Protein AF-A0A4V0XRL9-F1 (afdb_monomer_lite)

Radius of gyration: 27.58 Å; chains: 1; bounding box: 42×30×97 Å

Sequence (83 aa):
MTRQATTLAANHRTQYVSEMSATEVIAEIETLPRAEKERVWEHLQREMLTEVPESFRRGMADALAGRGVDMETALNEVPPARP

pLDDT: mean 78.26, std 17.87, range [37.16, 97.38]

Structure (mmCIF, N/CA/C/O backbone):
data_AF-A0A4V0XRL9-F1
#
_entry.id   AF-A0A4V0XRL9-F1
#
loop_
_atom_site.group_PDB
_atom_site.id
_atom_site.type_symbol
_atom_site.label_atom_id
_atom_site.label_alt_id
_atom_site.label_comp_id
_atom_site.label_asym_id
_atom_site.label_entity_id
_atom_site.label_seq_id
_atom_site.pdbx_PDB_ins_code
_atom_site.Cartn_x
_atom_site.Cartn_y
_atom_site.Cartn_z
_atom_site.occupancy
_atom_site.B_iso_or_equiv
_atom_site.auth_seq_id
_atom_site.auth_comp_id
_atom_site.auth_asym_id
_a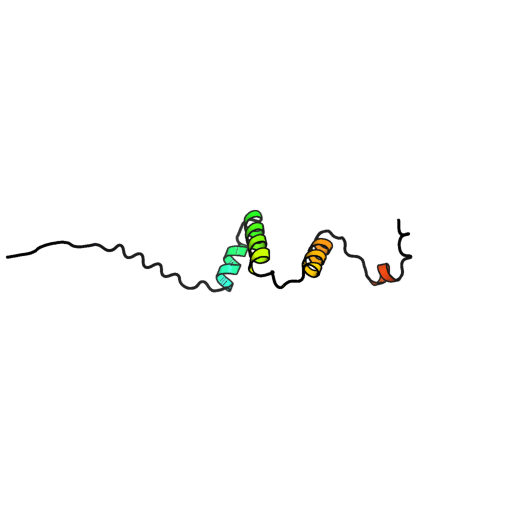tom_site.auth_atom_id
_atom_site.pdbx_PDB_model_num
ATOM 1 N N . MET A 1 1 ? -15.505 17.155 67.267 1.00 37.16 1 MET A N 1
ATOM 2 C CA . MET A 1 1 ? -15.007 18.069 66.218 1.00 37.16 1 MET A CA 1
ATOM 3 C C . MET A 1 1 ? -15.254 17.421 64.868 1.00 37.16 1 MET A C 1
ATOM 5 O O . MET A 1 1 ? -14.595 16.451 64.522 1.00 37.16 1 MET A O 1
ATOM 9 N N . THR A 1 2 ? -16.276 17.908 64.175 1.00 41.66 2 THR A N 1
ATOM 10 C CA . THR A 1 2 ? -16.745 17.452 62.864 1.00 41.66 2 THR A CA 1
ATOM 11 C C . THR A 1 2 ? -15.817 17.990 61.776 1.00 41.66 2 THR A C 1
ATOM 13 O O . THR A 1 2 ? -15.553 19.189 61.756 1.00 41.66 2 THR A O 1
ATOM 16 N N . ARG A 1 3 ? -15.340 17.143 60.859 1.00 43.66 3 ARG A N 1
ATOM 17 C CA . ARG A 1 3 ? -14.782 17.598 59.578 1.00 43.66 3 ARG A CA 1
ATOM 18 C C . ARG A 1 3 ? -15.688 17.103 58.459 1.00 43.66 3 ARG A C 1
ATOM 20 O O . ARG A 1 3 ? -15.672 15.929 58.117 1.00 43.66 3 ARG A O 1
ATOM 27 N N . GLN A 1 4 ? -16.508 18.017 57.950 1.00 43.28 4 GLN A N 1
ATOM 28 C CA . GLN A 1 4 ? -17.066 17.935 56.605 1.00 43.28 4 GLN A CA 1
ATOM 29 C C . GLN A 1 4 ? -16.015 18.439 55.613 1.00 43.28 4 GLN A C 1
ATOM 31 O O . GLN A 1 4 ? -15.341 19.420 55.925 1.00 43.28 4 GLN A O 1
ATOM 36 N N . ALA A 1 5 ? -15.908 17.771 54.462 1.00 40.75 5 ALA A N 1
ATOM 37 C CA . ALA A 1 5 ? -15.321 18.212 53.184 1.00 40.75 5 ALA A CA 1
ATOM 38 C C . ALA A 1 5 ? -14.967 16.935 52.393 1.00 40.75 5 ALA A C 1
ATOM 40 O O . ALA A 1 5 ? -14.337 16.051 52.956 1.00 40.75 5 ALA A O 1
ATOM 41 N N . THR A 1 6 ? -15.290 16.695 51.127 1.00 39.22 6 THR A N 1
ATOM 42 C CA . THR A 1 6 ? -15.998 17.421 50.073 1.00 39.22 6 THR A CA 1
ATOM 43 C C . THR A 1 6 ? -16.285 16.354 49.011 1.00 39.22 6 THR A C 1
ATOM 45 O O . THR A 1 6 ? -15.401 15.560 48.689 1.00 39.22 6 THR A O 1
ATOM 48 N N . THR A 1 7 ? -17.502 16.299 48.478 1.00 49.50 7 THR A N 1
ATOM 49 C CA . THR A 1 7 ? -17.865 15.413 47.365 1.00 49.50 7 THR A CA 1
ATOM 50 C C . THR A 1 7 ? -17.065 15.801 46.119 1.00 49.50 7 THR A C 1
ATOM 52 O O . THR A 1 7 ? -17.354 16.819 45.494 1.00 49.50 7 THR A O 1
ATOM 55 N N . LEU A 1 8 ? -16.052 15.010 45.756 1.00 45.91 8 LEU A N 1
ATOM 56 C CA . LEU A 1 8 ? -15.370 15.118 44.468 1.00 45.91 8 LEU A CA 1
ATOM 57 C C . LEU A 1 8 ? -16.139 14.250 43.468 1.00 45.91 8 LEU A C 1
ATOM 59 O O . LEU A 1 8 ? -15.960 13.035 43.419 1.00 45.91 8 LEU A O 1
ATOM 63 N N . ALA A 1 9 ? -17.026 14.872 42.693 1.00 46.44 9 ALA A N 1
ATOM 64 C CA . ALA A 1 9 ? -17.588 14.255 41.500 1.00 46.44 9 ALA A CA 1
ATOM 65 C C . ALA A 1 9 ? -16.449 14.060 40.486 1.00 46.44 9 ALA A C 1
ATOM 67 O O . ALA A 1 9 ? -16.131 14.948 39.696 1.00 46.44 9 ALA A O 1
ATOM 68 N N . ALA A 1 10 ? -15.779 12.912 40.564 1.00 50.16 10 ALA A N 1
ATOM 69 C CA . ALA A 1 10 ? -14.850 12.476 39.542 1.00 50.16 10 ALA A CA 1
ATOM 70 C C . ALA A 1 10 ? -15.674 12.158 38.292 1.00 50.16 10 ALA A C 1
ATOM 72 O O . ALA A 1 10 ? -16.458 11.211 38.269 1.00 50.16 10 ALA A O 1
ATOM 73 N N . ASN A 1 11 ? -15.525 13.005 37.275 1.00 49.81 11 ASN A N 1
ATOM 74 C CA . ASN A 1 11 ? -16.045 12.782 35.937 1.00 49.81 11 ASN A CA 1
ATOM 75 C C . ASN A 1 11 ? -15.594 11.403 35.445 1.00 49.81 11 ASN A C 1
ATOM 77 O O . ASN A 1 11 ? -14.468 11.223 34.982 1.00 49.81 11 ASN A O 1
ATOM 81 N N . HIS A 1 12 ? -16.496 10.431 35.550 1.00 49.62 12 HIS A N 1
ATOM 82 C CA . HIS A 1 12 ? -16.397 9.140 34.897 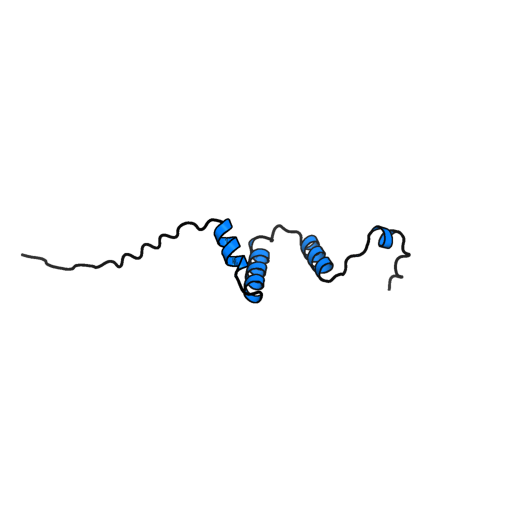1.00 49.62 12 HIS A CA 1
ATOM 83 C C . HIS A 1 12 ? -16.453 9.353 33.387 1.00 49.62 12 HIS A C 1
ATOM 85 O O . HIS A 1 12 ? -17.510 9.303 32.763 1.00 49.62 12 HIS A O 1
ATOM 91 N N . ARG A 1 13 ? -15.290 9.569 32.783 1.00 44.34 13 ARG A N 1
ATOM 92 C CA . ARG A 1 13 ? -15.082 9.252 31.376 1.00 44.34 13 ARG A CA 1
ATOM 93 C C . ARG A 1 13 ? -13.934 8.263 31.280 1.00 44.34 13 ARG A C 1
ATOM 95 O O . ARG A 1 13 ? -12.891 8.541 30.704 1.00 44.34 13 ARG A O 1
ATOM 102 N N . THR A 1 14 ? -14.157 7.097 31.885 1.00 44.91 14 THR A N 1
ATOM 103 C CA . THR A 1 14 ? -13.494 5.858 31.485 1.00 44.91 14 THR A CA 1
ATOM 104 C C . THR A 1 14 ? -13.774 5.696 29.996 1.00 44.91 14 THR A C 1
ATOM 106 O O . THR A 1 14 ? -14.866 5.292 29.601 1.00 44.91 14 THR A O 1
ATOM 109 N N . GLN A 1 15 ? -12.832 6.118 29.157 1.00 48.84 15 GLN A N 1
ATOM 110 C CA . GLN A 1 15 ? -12.827 5.732 27.759 1.00 48.84 15 GLN A CA 1
ATOM 111 C C . GLN A 1 15 ? -12.618 4.220 27.754 1.00 48.84 15 GLN A C 1
ATOM 113 O O . GLN A 1 15 ? -11.511 3.730 27.954 1.00 48.84 15 GLN A O 1
ATOM 118 N N . TYR A 1 16 ? -13.712 3.483 27.584 1.00 49.06 16 TYR A N 1
ATOM 119 C CA . TYR A 1 16 ? -13.663 2.147 27.023 1.00 49.06 16 TYR A CA 1
ATOM 120 C C . TYR A 1 16 ? -13.139 2.317 25.598 1.00 49.06 16 TYR A C 1
ATOM 122 O O . TYR A 1 16 ? -13.917 2.505 24.667 1.00 49.06 16 TYR A O 1
ATOM 130 N N . VAL A 1 17 ? -11.818 2.336 25.425 1.00 57.25 17 VAL A N 1
ATOM 131 C CA . VAL A 1 17 ? -11.234 2.019 24.126 1.00 57.25 17 VAL A CA 1
ATOM 132 C C . VAL A 1 17 ? -11.451 0.520 23.990 1.00 57.25 17 VAL A C 1
ATOM 134 O O . VAL A 1 17 ? -10.628 -0.279 24.422 1.00 57.25 17 VAL A O 1
ATOM 137 N N . SER A 1 18 ? -12.637 0.129 23.521 1.00 61.84 18 SER A N 1
ATOM 138 C CA . SER A 1 18 ? -12.796 -1.182 22.911 1.00 61.84 18 SER A CA 1
ATOM 139 C C . SER A 1 18 ? -11.714 -1.258 21.846 1.00 61.84 18 SER A C 1
ATOM 141 O O . SER A 1 18 ? -11.678 -0.392 20.970 1.00 61.84 18 SER A O 1
ATOM 143 N N . GLU A 1 19 ? -10.784 -2.200 21.981 1.00 76.50 19 GLU A N 1
ATOM 144 C CA . GLU A 1 19 ? -9.792 -2.469 20.947 1.00 76.50 19 GLU A CA 1
ATOM 145 C C . GLU A 1 19 ? -10.561 -2.671 19.639 1.00 76.50 19 GLU A C 1
ATOM 147 O O . GLU A 1 19 ? -11.292 -3.650 19.496 1.00 76.50 19 GLU A O 1
ATOM 152 N N . MET A 1 20 ? -10.491 -1.693 18.732 1.00 83.12 20 MET A N 1
ATOM 153 C CA . MET A 1 20 ? -11.114 -1.840 17.424 1.00 83.12 20 MET A CA 1
ATOM 154 C C . MET A 1 20 ? -10.396 -2.978 16.718 1.00 83.12 20 MET A C 1
ATOM 156 O O . MET A 1 20 ? -9.161 -3.016 16.674 1.00 83.12 20 MET A O 1
ATOM 160 N N . SER A 1 21 ? -11.159 -3.911 16.168 1.00 91.19 21 SER A N 1
ATOM 161 C CA . SER A 1 21 ? -10.582 -4.966 15.353 1.00 91.19 21 SER A CA 1
ATOM 162 C C . SER A 1 21 ? -9.933 -4.364 14.106 1.00 91.19 21 SER A C 1
ATOM 164 O O . SER A 1 21 ? -10.351 -3.323 13.594 1.00 91.19 21 SER A O 1
ATOM 166 N N . ALA A 1 22 ? -8.925 -5.046 13.561 1.00 89.94 22 ALA A N 1
ATOM 167 C CA . ALA A 1 22 ? -8.297 -4.619 12.311 1.00 89.94 22 ALA A CA 1
ATOM 168 C C . ALA A 1 22 ? -9.322 -4.482 11.169 1.00 89.94 22 ALA A C 1
ATOM 170 O O . ALA A 1 22 ? -9.203 -3.593 10.332 1.00 89.94 22 ALA A O 1
ATOM 171 N N . THR A 1 23 ? -10.355 -5.329 11.160 1.00 93.81 23 THR A N 1
ATOM 172 C CA . THR A 1 23 ? -11.455 -5.263 10.192 1.00 93.81 23 THR A CA 1
ATOM 173 C C . THR A 1 23 ? -12.246 -3.962 10.308 1.00 93.81 23 THR A C 1
ATOM 175 O O . THR A 1 23 ? -12.547 -3.352 9.286 1.00 93.81 23 THR A O 1
ATOM 178 N N . GLU A 1 24 ? -12.547 -3.510 11.526 1.00 92.62 24 GLU A N 1
ATOM 179 C CA . GLU A 1 24 ? -13.239 -2.235 11.752 1.00 92.62 24 GLU A CA 1
ATOM 180 C C . GLU A 1 24 ? -12.371 -1.051 11.318 1.00 92.62 24 GLU A C 1
ATOM 182 O O . GLU A 1 24 ? -12.848 -0.178 10.597 1.00 92.62 24 GLU A O 1
ATOM 187 N N . VAL A 1 25 ? -11.075 -1.069 11.646 1.00 92.06 25 VAL A N 1
ATOM 188 C CA . VAL A 1 25 ? -10.127 -0.028 11.212 1.00 92.06 25 VAL A CA 1
ATOM 189 C C . VAL A 1 25 ? -10.046 0.058 9.684 1.00 92.06 25 VAL A C 1
ATOM 191 O O . VAL A 1 25 ? -10.056 1.153 9.123 1.00 92.06 25 VAL A O 1
ATOM 194 N N . ILE A 1 26 ? -9.988 -1.082 8.988 1.00 94.44 26 ILE A N 1
ATOM 195 C CA . ILE A 1 26 ? -9.965 -1.116 7.518 1.00 94.44 26 ILE A CA 1
ATOM 196 C C . ILE A 1 26 ? -11.265 -0.545 6.948 1.00 94.44 26 ILE A C 1
ATOM 198 O O . ILE A 1 26 ? -11.209 0.296 6.052 1.00 94.44 26 ILE A O 1
ATOM 202 N N . ALA A 1 27 ? -12.417 -0.949 7.490 1.00 94.62 27 ALA A N 1
ATOM 203 C CA . ALA A 1 27 ? -13.712 -0.447 7.044 1.00 94.62 27 ALA A CA 1
ATOM 204 C C . ALA A 1 27 ? -13.812 1.079 7.200 1.00 94.62 27 ALA A C 1
ATOM 206 O O . ALA A 1 27 ? -14.290 1.761 6.297 1.00 94.62 27 ALA A O 1
ATOM 207 N N . GLU A 1 28 ? -13.297 1.645 8.294 1.00 95.00 28 GLU A N 1
ATOM 208 C CA . GLU A 1 28 ? -13.240 3.098 8.470 1.00 95.00 28 GLU A CA 1
ATOM 209 C C . GLU A 1 28 ? -12.335 3.771 7.427 1.00 95.00 28 GLU A C 1
ATOM 211 O O . GLU A 1 28 ? -12.755 4.738 6.783 1.00 95.00 28 GLU A O 1
ATOM 216 N N 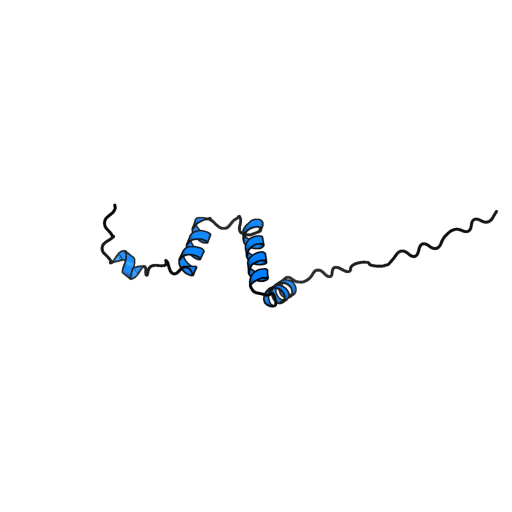. ILE A 1 29 ? -11.135 3.233 7.180 1.00 95.31 29 ILE A N 1
ATOM 217 C CA . ILE A 1 29 ? -10.201 3.755 6.167 1.00 95.31 29 ILE A CA 1
ATOM 218 C C . ILE A 1 29 ? -10.832 3.738 4.766 1.00 95.31 29 ILE A C 1
ATOM 220 O O . ILE A 1 29 ? -10.654 4.679 3.987 1.00 95.31 29 ILE A O 1
ATOM 224 N N . GLU A 1 30 ? -11.604 2.705 4.428 1.00 94.56 30 GLU A N 1
ATOM 225 C CA . GLU A 1 30 ? -12.293 2.599 3.139 1.00 94.56 30 GLU A CA 1
ATOM 226 C C . GLU A 1 30 ? -13.330 3.708 2.917 1.00 94.56 30 GLU A C 1
ATOM 228 O O . GLU A 1 30 ? -13.549 4.113 1.771 1.00 94.56 30 GLU A O 1
ATOM 233 N N . THR A 1 31 ? -13.912 4.262 3.982 1.00 97.25 31 THR A N 1
ATOM 234 C CA . THR A 1 31 ? -14.871 5.376 3.882 1.00 97.25 31 THR A CA 1
ATOM 235 C C . THR A 1 31 ? -14.213 6.745 3.711 1.00 97.25 31 THR A C 1
ATOM 237 O O . THR A 1 31 ? -14.886 7.709 3.340 1.00 97.25 31 THR A O 1
ATOM 240 N N . LEU A 1 32 ? -12.898 6.851 3.933 1.00 97.38 32 LEU A N 1
ATOM 241 C CA . LEU A 1 32 ? -12.191 8.126 3.888 1.00 97.38 32 LEU A CA 1
ATOM 242 C C . LEU A 1 32 ? -12.171 8.754 2.477 1.00 97.38 32 LEU A C 1
ATOM 244 O O . LEU A 1 32 ? -12.083 8.045 1.462 1.00 97.38 32 LEU A O 1
ATOM 248 N N . PRO A 1 33 ? -12.161 10.098 2.383 1.00 97.25 33 PRO A N 1
ATOM 249 C CA . PRO A 1 33 ? -11.853 10.795 1.140 1.00 97.25 33 PRO A CA 1
ATOM 250 C C . PRO A 1 33 ? -10.474 10.401 0.603 1.00 97.25 33 PRO A C 1
ATOM 252 O O . PRO A 1 33 ? -9.562 10.079 1.364 1.00 97.25 33 PRO A O 1
ATOM 255 N N . ARG A 1 34 ? -10.285 10.501 -0.719 1.00 94.94 34 ARG A N 1
ATOM 256 C CA . ARG A 1 34 ? -9.027 10.121 -1.385 1.00 94.94 34 ARG A CA 1
ATOM 257 C C . ARG A 1 34 ? -7.783 10.761 -0.753 1.00 94.94 34 ARG A C 1
ATOM 259 O O . ARG A 1 34 ? -6.817 10.053 -0.505 1.00 94.94 34 ARG A O 1
ATOM 266 N N . ALA A 1 35 ? -7.834 12.057 -0.449 1.00 95.00 35 ALA A N 1
ATOM 267 C CA . ALA A 1 35 ? -6.708 12.770 0.154 1.00 95.00 35 ALA A CA 1
ATOM 268 C C . ALA A 1 35 ? -6.325 12.227 1.545 1.00 95.00 35 ALA A C 1
ATOM 270 O O . ALA A 1 35 ? -5.151 12.200 1.898 1.00 95.00 35 ALA A O 1
ATOM 271 N N . GLU A 1 36 ? -7.296 11.762 2.337 1.00 96.81 36 GLU A N 1
ATOM 272 C CA . GLU A 1 36 ? -7.015 11.152 3.643 1.00 96.81 36 GLU A CA 1
ATOM 273 C C . GLU A 1 36 ? -6.476 9.724 3.485 1.00 96.81 36 GLU A C 1
ATOM 275 O O . GLU A 1 36 ? -5.539 9.342 4.181 1.00 96.81 36 GLU A O 1
ATOM 280 N N . LYS A 1 37 ? -6.986 8.955 2.511 1.00 95.94 37 LYS A N 1
ATOM 281 C CA . LYS A 1 37 ? -6.419 7.640 2.157 1.00 95.94 37 LYS A CA 1
ATOM 282 C C . LYS A 1 37 ? -4.951 7.747 1.738 1.00 95.94 37 LYS A C 1
ATOM 284 O O . LYS A 1 37 ? -4.143 6.909 2.129 1.00 95.94 37 LYS A O 1
ATOM 289 N N . GLU A 1 38 ? -4.598 8.789 0.986 1.00 93.75 38 GLU A N 1
ATOM 290 C CA . GLU A 1 38 ? -3.213 9.079 0.592 1.00 93.75 38 GLU A CA 1
ATOM 291 C C . GLU A 1 38 ? -2.322 9.342 1.821 1.00 93.75 38 GLU A C 1
ATOM 293 O O . GLU A 1 38 ? -1.241 8.765 1.917 1.00 93.75 38 GLU A O 1
ATOM 298 N N . ARG A 1 39 ? -2.801 10.089 2.826 1.00 94.44 39 ARG A N 1
ATOM 299 C CA . ARG A 1 39 ? -2.060 10.295 4.088 1.00 94.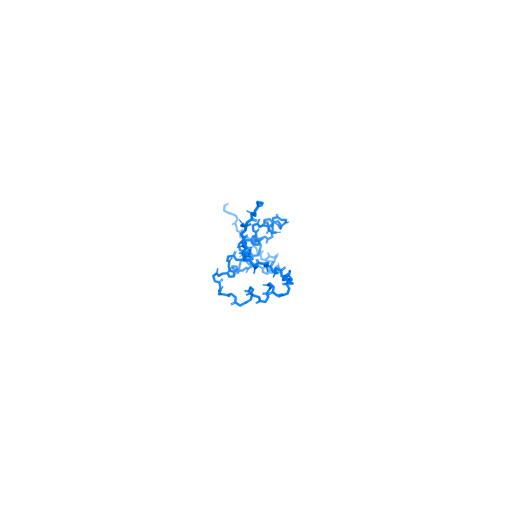44 39 ARG A CA 1
ATOM 300 C C . ARG A 1 39 ? -1.881 9.015 4.901 1.00 94.44 39 ARG A C 1
ATOM 302 O O . ARG A 1 39 ? -0.809 8.797 5.465 1.00 94.44 39 ARG A O 1
ATOM 309 N N . VAL A 1 40 ? -2.909 8.165 4.969 1.00 94.06 40 VAL A N 1
ATOM 310 C CA . VAL A 1 40 ? -2.805 6.846 5.619 1.00 94.06 40 VAL A CA 1
ATOM 311 C C . VAL A 1 40 ? -1.728 6.013 4.927 1.00 94.06 40 VAL A C 1
ATOM 313 O O . VAL A 1 40 ? -0.866 5.441 5.591 1.00 94.06 40 VAL A O 1
ATOM 316 N N . TRP A 1 41 ? -1.722 5.996 3.593 1.00 90.81 41 TRP A N 1
ATOM 317 C CA . TRP A 1 41 ? -0.708 5.292 2.814 1.00 90.81 41 TRP A CA 1
ATOM 318 C C . TRP A 1 41 ? 0.710 5.823 3.064 1.00 90.81 41 TRP A C 1
ATOM 320 O O . TRP A 1 41 ? 1.628 5.036 3.285 1.00 90.81 41 TRP A O 1
ATOM 330 N N . GLU A 1 42 ? 0.907 7.142 3.085 1.00 88.75 42 GLU A N 1
ATOM 331 C CA . GLU A 1 42 ? 2.200 7.756 3.424 1.00 88.75 42 GLU A CA 1
ATOM 332 C C . GLU A 1 42 ? 2.692 7.350 4.818 1.00 88.75 42 GLU A C 1
ATOM 334 O O . GLU A 1 42 ? 3.871 7.033 4.993 1.00 88.75 42 GLU A O 1
ATOM 339 N N . HIS A 1 43 ? 1.793 7.316 5.804 1.00 89.44 43 HIS A N 1
ATOM 340 C CA . HIS A 1 43 ? 2.120 6.870 7.154 1.00 89.44 43 HIS A CA 1
ATOM 341 C C . HIS A 1 43 ? 2.541 5.393 7.179 1.00 89.44 43 HIS A C 1
ATOM 343 O O . HIS A 1 43 ? 3.599 5.068 7.715 1.00 89.44 43 HIS A O 1
ATOM 349 N N . LEU A 1 44 ? 1.769 4.506 6.544 1.00 87.94 44 LEU A N 1
ATOM 350 C CA . LEU A 1 44 ? 2.091 3.076 6.461 1.00 87.94 44 LEU A CA 1
ATOM 351 C C . LEU A 1 44 ? 3.427 2.830 5.751 1.00 87.94 44 LEU A C 1
ATOM 353 O O . LEU A 1 44 ? 4.221 2.005 6.203 1.00 87.94 44 LEU A O 1
ATOM 357 N N . GLN A 1 45 ? 3.710 3.571 4.676 1.00 83.00 45 GLN A N 1
ATOM 358 C CA . GLN A 1 45 ? 4.996 3.486 3.985 1.00 83.00 45 GLN A CA 1
ATOM 359 C C . GLN A 1 45 ? 6.174 3.819 4.906 1.00 83.00 45 GLN A C 1
ATOM 361 O O . GLN A 1 45 ? 7.206 3.155 4.826 1.00 83.00 45 GLN A O 1
ATOM 366 N N . ARG A 1 46 ? 6.025 4.835 5.763 1.00 81.12 46 ARG A N 1
ATOM 367 C CA . ARG A 1 46 ? 7.087 5.293 6.664 1.00 81.12 46 ARG A CA 1
ATOM 368 C C . ARG A 1 46 ? 7.314 4.357 7.847 1.00 81.12 46 ARG A C 1
ATOM 370 O O . ARG A 1 46 ? 8.463 4.116 8.194 1.00 81.12 46 ARG A O 1
ATOM 377 N N . GLU A 1 47 ? 6.242 3.878 8.471 1.00 83.38 47 GLU A N 1
ATOM 378 C CA . GLU A 1 47 ? 6.336 3.148 9.743 1.00 83.38 47 GLU A CA 1
ATOM 379 C C . GLU A 1 47 ? 6.388 1.625 9.562 1.00 83.38 47 GLU A C 1
ATOM 381 O O . GLU A 1 47 ? 7.029 0.933 10.347 1.00 83.38 47 GLU A O 1
ATOM 386 N N . MET A 1 48 ? 5.704 1.085 8.545 1.00 74.31 48 MET A N 1
ATOM 387 C CA . MET A 1 48 ? 5.503 -0.364 8.398 1.00 74.31 48 MET A CA 1
ATOM 388 C C . MET A 1 48 ? 6.225 -0.976 7.200 1.00 74.31 48 MET A C 1
ATOM 390 O O . MET A 1 48 ? 6.573 -2.154 7.236 1.00 74.31 48 MET A O 1
ATOM 394 N N . LEU A 1 49 ? 6.454 -0.210 6.130 1.00 69.94 49 LEU A N 1
ATOM 395 C CA . LEU A 1 49 ? 7.090 -0.726 4.910 1.00 69.94 49 LEU A CA 1
ATOM 396 C C . LEU A 1 49 ? 8.602 -0.478 4.861 1.00 69.94 49 LEU A C 1
ATOM 398 O O . LEU A 1 49 ? 9.209 -0.575 3.791 1.00 69.94 49 LEU A O 1
ATOM 402 N N . THR A 1 50 ? 9.222 -0.200 6.007 1.00 69.94 50 THR A N 1
ATOM 403 C CA . THR A 1 50 ? 10.675 -0.036 6.160 1.00 69.94 50 THR A CA 1
ATOM 404 C C . THR A 1 50 ? 11.437 -1.291 5.722 1.00 69.94 50 THR A C 1
ATOM 406 O O . THR A 1 50 ? 12.518 -1.186 5.152 1.00 69.94 50 THR A O 1
ATOM 409 N N . GLU A 1 51 ? 10.823 -2.466 5.893 1.00 76.31 51 GLU A N 1
ATOM 410 C CA . GLU A 1 51 ? 11.350 -3.773 5.473 1.00 76.31 51 GLU A CA 1
ATOM 411 C C . GLU A 1 51 ? 11.156 -4.065 3.973 1.00 76.31 51 GLU A C 1
ATOM 413 O O . GLU A 1 51 ? 11.734 -5.009 3.435 1.00 76.31 51 GLU A O 1
ATOM 418 N N . VAL A 1 52 ? 10.348 -3.270 3.258 1.00 80.44 52 VAL A N 1
ATOM 419 C CA . VAL A 1 52 ? 10.184 -3.433 1.808 1.00 80.44 52 VAL A CA 1
ATOM 420 C C . VAL A 1 52 ? 11.422 -2.861 1.113 1.00 80.44 52 VAL A C 1
ATOM 422 O O . VAL A 1 52 ? 11.748 -1.688 1.319 1.00 80.44 52 VAL A O 1
ATOM 425 N N . PRO A 1 53 ? 12.114 -3.621 0.247 1.00 86.19 53 PRO A N 1
ATOM 426 C CA . PRO A 1 53 ? 13.262 -3.095 -0.478 1.00 86.19 53 PRO A CA 1
ATOM 427 C C . PRO A 1 53 ? 12.890 -1.883 -1.338 1.00 86.19 53 PRO A C 1
ATOM 429 O O . PRO A 1 53 ? 11.848 -1.859 -1.998 1.00 86.19 53 PRO A O 1
ATOM 432 N N . GLU A 1 54 ? 13.772 -0.884 -1.389 1.00 83.38 54 GLU A N 1
ATOM 433 C CA . GLU A 1 54 ? 13.569 0.311 -2.218 1.00 83.38 54 GLU A CA 1
ATOM 434 C C . GLU A 1 54 ? 13.342 -0.042 -3.694 1.00 83.38 54 GLU A C 1
ATOM 436 O O . GLU A 1 54 ? 12.478 0.541 -4.350 1.00 83.38 54 GLU A O 1
ATOM 441 N N . SER A 1 55 ? 14.054 -1.056 -4.195 1.00 88.69 55 SER A N 1
ATOM 442 C CA . SER A 1 55 ? 13.885 -1.583 -5.551 1.00 88.69 55 SER A CA 1
ATOM 443 C C . SER A 1 55 ? 12.451 -2.031 -5.835 1.00 88.69 55 SER A C 1
ATOM 445 O O . SER A 1 55 ? 11.944 -1.791 -6.930 1.00 88.69 55 SER A O 1
ATOM 447 N N . PHE A 1 56 ? 11.779 -2.624 -4.848 1.00 87.94 56 PHE A N 1
ATOM 448 C CA . PHE A 1 56 ? 10.399 -3.072 -4.972 1.00 87.94 56 PHE A CA 1
ATOM 449 C C . PHE A 1 56 ? 9.425 -1.888 -5.004 1.00 87.94 56 PHE A C 1
ATOM 451 O O . PHE A 1 56 ? 8.567 -1.823 -5.882 1.00 87.94 56 PHE A O 1
ATOM 458 N N . ARG A 1 57 ? 9.595 -0.898 -4.113 1.00 84.50 57 ARG A N 1
ATOM 459 C CA . ARG A 1 57 ? 8.792 0.341 -4.143 1.00 84.50 57 ARG A CA 1
ATOM 460 C C . ARG A 1 57 ? 8.936 1.080 -5.470 1.00 84.50 57 ARG A C 1
ATOM 462 O O . ARG A 1 57 ? 7.936 1.522 -6.033 1.00 84.50 57 ARG A O 1
ATOM 469 N N . ARG A 1 58 ? 10.162 1.169 -5.992 1.00 87.44 58 ARG A N 1
ATOM 470 C CA . ARG A 1 58 ? 10.427 1.751 -7.311 1.00 87.44 58 ARG A CA 1
ATOM 471 C C . ARG A 1 58 ? 9.707 0.979 -8.414 1.00 87.44 58 ARG A C 1
ATOM 473 O O . ARG A 1 58 ? 9.024 1.603 -9.215 1.00 87.44 58 ARG A O 1
ATOM 480 N N . GLY A 1 59 ? 9.776 -0.352 -8.399 1.00 89.50 59 GLY A N 1
ATOM 481 C CA . GLY A 1 59 ? 9.051 -1.196 -9.353 1.00 89.50 59 GLY A CA 1
ATOM 482 C C . GLY A 1 59 ? 7.535 -0.975 -9.324 1.00 89.50 59 GLY A C 1
ATOM 483 O O . GLY A 1 59 ? 6.918 -0.843 -10.378 1.00 89.50 59 GLY A O 1
ATOM 484 N N . MET A 1 60 ? 6.930 -0.847 -8.137 1.00 89.19 60 MET A N 1
ATOM 485 C CA . MET A 1 60 ? 5.504 -0.508 -8.017 1.00 89.19 60 MET A CA 1
ATOM 486 C C . MET A 1 60 ? 5.188 0.874 -8.599 1.00 89.19 60 MET A C 1
ATOM 488 O O . MET A 1 60 ? 4.204 1.029 -9.321 1.00 89.19 60 MET A O 1
ATOM 492 N N . ALA A 1 61 ? 6.023 1.875 -8.315 1.00 86.75 61 ALA A N 1
ATOM 493 C CA . ALA A 1 61 ? 5.854 3.218 -8.861 1.00 86.75 61 ALA A CA 1
ATOM 494 C C . ALA A 1 61 ? 6.009 3.245 -10.393 1.00 86.75 61 ALA A C 1
ATOM 496 O O . ALA A 1 61 ? 5.253 3.937 -11.073 1.00 86.75 61 ALA A O 1
ATOM 497 N N . ASP A 1 62 ? 6.953 2.478 -10.944 1.00 90.56 62 ASP A N 1
ATOM 498 C CA . ASP A 1 62 ? 7.145 2.311 -12.386 1.00 90.56 62 ASP A CA 1
ATOM 499 C C . ASP A 1 62 ? 5.929 1.644 -13.038 1.00 90.56 62 ASP A C 1
ATOM 501 O O . ASP A 1 62 ? 5.438 2.137 -14.053 1.00 90.56 62 ASP A O 1
ATOM 505 N N . ALA A 1 63 ? 5.385 0.588 -12.425 1.00 88.50 63 ALA A N 1
ATOM 506 C CA . ALA A 1 63 ? 4.183 -0.089 -12.904 1.00 88.50 63 ALA A CA 1
ATOM 507 C C . ALA A 1 63 ? 2.954 0.836 -12.900 1.00 88.50 63 ALA A C 1
ATOM 509 O O . ALA A 1 63 ? 2.247 0.921 -13.903 1.00 88.50 63 ALA A O 1
ATOM 510 N N . LEU A 1 64 ? 2.731 1.583 -11.813 1.00 86.25 64 LEU A N 1
ATOM 511 C CA . LEU A 1 64 ? 1.640 2.563 -11.718 1.00 86.25 64 LEU A CA 1
ATOM 512 C C . LEU A 1 64 ? 1.771 3.690 -12.748 1.00 86.25 64 LEU A C 1
ATOM 514 O O . LEU A 1 64 ? 0.769 4.176 -13.263 1.00 86.25 64 LEU A O 1
ATOM 518 N N . ALA A 1 65 ? 3.000 4.095 -13.064 1.00 89.56 65 ALA A N 1
ATOM 519 C CA . ALA A 1 65 ? 3.281 5.088 -14.093 1.00 89.56 65 ALA A CA 1
ATOM 520 C C . ALA A 1 65 ? 3.298 4.511 -15.523 1.00 89.56 65 ALA A C 1
ATOM 522 O O . ALA A 1 65 ? 3.627 5.239 -16.459 1.00 89.56 65 ALA A O 1
ATOM 523 N N . GLY A 1 66 ? 2.987 3.222 -15.702 1.00 88.88 66 GLY A N 1
ATOM 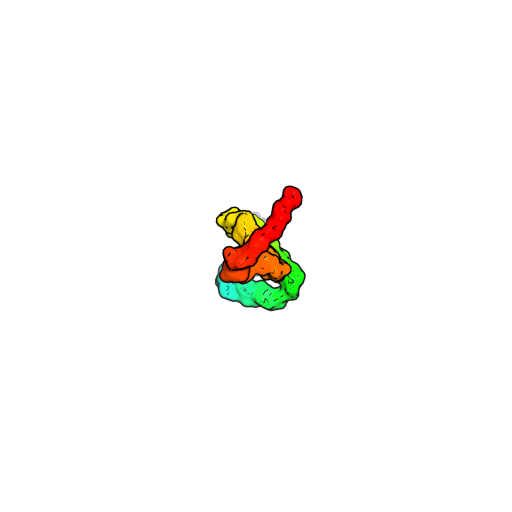524 C CA . GLY A 1 66 ? 2.962 2.562 -17.008 1.00 88.88 66 GLY A CA 1
ATOM 525 C C . GLY A 1 66 ? 4.340 2.347 -17.642 1.00 88.88 66 GLY A C 1
ATOM 526 O O . GLY A 1 66 ? 4.421 2.130 -18.844 1.00 88.88 66 GLY A O 1
ATOM 527 N N . ARG A 1 67 ? 5.428 2.395 -16.863 1.00 88.06 67 ARG A N 1
ATOM 528 C CA . ARG A 1 67 ? 6.814 2.165 -17.323 1.00 88.06 67 ARG A CA 1
ATOM 529 C C . ARG A 1 67 ? 7.218 0.684 -17.339 1.00 88.06 67 ARG A C 1
ATOM 531 O O . ARG A 1 67 ? 8.405 0.369 -17.369 1.00 88.06 67 ARG A O 1
ATOM 538 N N . GLY A 1 68 ? 6.248 -0.224 -17.281 1.00 85.56 68 GLY A N 1
ATOM 539 C CA . GLY A 1 68 ? 6.496 -1.651 -17.468 1.00 85.56 68 GLY A CA 1
ATOM 540 C C . GLY A 1 68 ? 6.807 -1.971 -18.930 1.00 85.56 68 GLY A C 1
ATOM 541 O O . GLY A 1 68 ? 6.313 -1.300 -19.833 1.00 85.56 68 GLY A O 1
ATOM 542 N N . VAL A 1 69 ? 7.605 -3.011 -19.157 1.00 82.94 69 VAL A N 1
ATOM 543 C CA . VAL A 1 69 ? 7.851 -3.574 -20.491 1.00 82.94 69 VAL A CA 1
ATOM 544 C C . VAL A 1 69 ? 7.375 -5.019 -20.521 1.00 82.94 69 VAL A C 1
ATOM 546 O O . VAL A 1 69 ? 7.517 -5.740 -19.532 1.00 82.94 69 VAL A O 1
ATOM 549 N N . ASP A 1 70 ? 6.799 -5.437 -21.647 1.00 87.19 70 ASP A N 1
ATOM 550 C CA . ASP A 1 70 ? 6.526 -6.851 -21.888 1.00 87.19 70 ASP A CA 1
ATOM 551 C C . ASP A 1 70 ? 7.857 -7.598 -22.030 1.00 87.19 70 ASP A C 1
ATOM 553 O O . ASP A 1 70 ? 8.722 -7.189 -22.80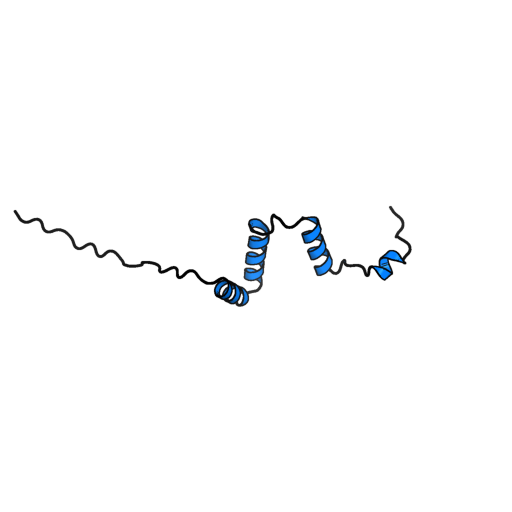2 1.00 87.19 70 ASP A O 1
ATOM 557 N N . MET A 1 71 ? 8.046 -8.663 -21.249 1.00 86.44 71 MET A N 1
ATOM 558 C CA . MET A 1 71 ? 9.346 -9.327 -21.137 1.00 86.44 71 MET A CA 1
ATOM 559 C C . MET A 1 71 ? 9.727 -10.064 -22.422 1.00 86.44 71 MET A C 1
ATOM 561 O O . MET A 1 71 ? 10.889 -10.026 -22.817 1.00 86.44 71 MET A O 1
ATOM 565 N N . GLU A 1 72 ? 8.758 -10.689 -23.093 1.00 86.25 72 GLU A N 1
ATOM 566 C CA . GLU A 1 72 ? 8.993 -11.353 -24.378 1.00 86.25 72 GLU A CA 1
ATOM 567 C C . GLU A 1 72 ? 9.399 -10.333 -25.441 1.00 86.25 72 GLU A C 1
ATOM 569 O O . GLU A 1 72 ? 10.367 -10.537 -26.170 1.00 86.25 72 GLU A O 1
ATOM 574 N N . THR A 1 73 ? 8.729 -9.186 -25.480 1.00 82.19 73 THR A N 1
ATOM 575 C CA . THR A 1 73 ? 9.090 -8.080 -26.370 1.00 82.19 73 THR A CA 1
ATOM 576 C C . THR A 1 73 ? 10.480 -7.530 -26.027 1.00 82.19 73 THR A C 1
ATOM 578 O O . THR A 1 73 ? 11.352 -7.471 -26.890 1.00 82.19 73 THR A O 1
ATOM 581 N N . ALA A 1 74 ? 10.747 -7.220 -24.756 1.00 83.88 74 ALA A N 1
ATOM 582 C CA . ALA A 1 74 ? 12.006 -6.620 -24.311 1.00 83.88 74 ALA A CA 1
ATOM 583 C C . ALA A 1 74 ? 13.237 -7.514 -24.540 1.00 83.88 74 ALA A C 1
ATOM 585 O O . ALA A 1 74 ? 14.329 -6.999 -24.775 1.00 83.88 74 ALA A O 1
ATOM 586 N N . LEU A 1 75 ? 13.085 -8.840 -24.455 1.00 85.94 75 LEU A N 1
ATOM 587 C CA . LEU A 1 75 ? 14.177 -9.789 -24.690 1.00 85.94 75 LEU A CA 1
ATOM 588 C C . LEU A 1 75 ? 14.460 -10.023 -26.181 1.00 85.94 75 LEU A C 1
ATOM 590 O O . LEU A 1 75 ? 15.581 -10.402 -26.522 1.00 85.94 75 LEU A O 1
ATOM 594 N N . ASN A 1 76 ? 13.469 -9.814 -27.054 1.00 86.88 76 ASN A N 1
ATOM 595 C CA . ASN A 1 76 ? 13.580 -10.067 -28.494 1.00 86.88 76 ASN A CA 1
ATOM 596 C C . ASN A 1 76 ? 13.811 -8.794 -29.333 1.00 86.88 76 ASN A C 1
ATOM 598 O O . ASN A 1 76 ? 14.155 -8.895 -30.512 1.00 86.88 76 ASN A O 1
ATOM 602 N N . GLU A 1 77 ? 13.653 -7.602 -28.756 1.00 82.94 77 GLU A N 1
ATOM 603 C CA . GLU A 1 77 ? 13.983 -6.334 -29.411 1.00 82.94 77 GLU A CA 1
ATOM 604 C C . GLU A 1 77 ? 15.484 -6.009 -29.342 1.00 82.94 77 GLU A C 1
ATOM 606 O O . GLU A 1 77 ? 16.195 -6.355 -28.397 1.00 82.94 77 GLU A O 1
ATOM 611 N N . VAL A 1 78 ? 15.988 -5.306 -30.363 1.00 83.19 78 VAL A N 1
ATOM 612 C CA . VAL A 1 78 ? 17.369 -4.805 -30.356 1.00 83.19 78 VAL A CA 1
ATOM 613 C C . VAL A 1 78 ? 17.481 -3.715 -29.282 1.00 83.19 78 VAL A C 1
ATOM 615 O O . VAL A 1 78 ? 16.745 -2.727 -29.364 1.00 83.19 78 VAL A O 1
ATOM 618 N N . PRO A 1 79 ? 18.400 -3.836 -28.302 1.00 77.69 79 PRO A N 1
ATOM 619 C CA . PRO A 1 79 ? 18.543 -2.836 -27.252 1.00 77.69 79 PRO A CA 1
ATOM 620 C C . PRO A 1 79 ? 18.847 -1.451 -27.841 1.00 77.69 79 PRO A C 1
ATOM 622 O O . PRO A 1 79 ? 19.622 -1.359 -28.801 1.00 77.69 79 PRO A O 1
ATOM 625 N N . PRO A 1 80 ? 18.307 -0.362 -27.267 1.00 76.12 80 PRO A N 1
ATOM 626 C CA . PRO A 1 80 ? 18.636 0.983 -27.720 1.00 76.12 80 PRO A CA 1
ATOM 627 C C . PRO A 1 80 ? 20.144 1.242 -27.593 1.00 76.12 80 PRO A C 1
ATOM 629 O O . PRO A 1 80 ? 20.797 0.773 -26.655 1.00 76.12 80 PRO A O 1
ATOM 632 N N . ALA A 1 81 ? 20.704 2.000 -28.542 1.00 79.75 81 ALA A N 1
ATOM 633 C CA . ALA A 1 81 ? 22.108 2.395 -28.498 1.00 79.75 81 ALA A CA 1
ATOM 634 C C . ALA A 1 81 ? 22.388 3.162 -27.197 1.00 79.75 81 ALA A C 1
ATOM 636 O O . ALA A 1 81 ? 21.637 4.070 -26.833 1.00 79.75 81 ALA A O 1
ATOM 637 N N . ARG A 1 82 ? 23.452 2.783 -26.476 1.00 76.88 82 ARG A N 1
ATOM 638 C CA . ARG A 1 82 ? 23.861 3.536 -25.284 1.00 76.88 82 ARG A CA 1
ATOM 639 C C . ARG A 1 82 ? 24.354 4.928 -25.703 1.00 76.88 82 ARG A C 1
ATOM 641 O O . ARG A 1 82 ? 24.990 5.017 -26.755 1.00 76.88 82 ARG A O 1
ATOM 648 N N . PRO A 1 83 ? 24.053 5.971 -24.910 1.00 67.62 83 PRO A N 1
ATOM 649 C CA . PRO A 1 83 ? 24.588 7.310 -25.133 1.00 67.62 83 PRO A CA 1
ATOM 650 C C . PRO A 1 83 ? 26.116 7.347 -25.023 1.00 67.62 83 PRO A C 1
ATOM 652 O O . PRO A 1 83 ? 26.687 6.481 -24.317 1.00 67.62 83 PRO A O 1
#

Secondary structure (DSSP, 8-state):
---------------------HHHHHHHHHHS-HHHHHHHHHHHHHHTGGGS-HHHHHHHHHHHTT----HHHHHHSPPPPP-

Foldseek 3Di:
DDDDDDDDPDPPPPPPPPPDDPVNVVVVLVPDDPVVVVVVVVVCCVPPCPVPDPVVVVVVVCVVVVVDDDPVCVVPDDDDDDD